Protein AF-A0A947FVU4-F1 (afdb_monomer_lite)

Structure (mmCIF, N/CA/C/O backbone):
data_AF-A0A947FVU4-F1
#
_entry.id   AF-A0A947FVU4-F1
#
loop_
_atom_site.group_PDB
_atom_site.id
_atom_site.type_symbol
_atom_site.label_atom_id
_atom_site.label_alt_id
_atom_site.label_comp_id
_atom_site.label_asym_id
_atom_site.label_entity_id
_atom_site.label_seq_id
_atom_site.pdbx_PDB_ins_code
_atom_site.Cartn_x
_atom_site.Cartn_y
_atom_site.Cartn_z
_atom_site.occupancy
_atom_site.B_iso_or_equiv
_atom_site.auth_seq_id
_atom_site.auth_comp_id
_atom_site.auth_asym_id
_atom_site.auth_atom_id
_atom_site.pdbx_PDB_model_num
ATOM 1 N N . MET A 1 1 ? -57.810 17.336 54.380 1.00 49.34 1 MET A N 1
ATOM 2 C CA . MET A 1 1 ? -57.755 17.665 52.939 1.00 49.34 1 MET A CA 1
ATOM 3 C C . MET A 1 1 ? -58.054 19.149 52.761 1.00 49.34 1 MET A C 1
ATOM 5 O O . MET A 1 1 ? -59.215 19.490 52.619 1.00 49.34 1 MET A O 1
ATOM 9 N N . THR A 1 2 ? -57.031 20.015 52.794 1.00 36.44 2 THR A N 1
ATOM 10 C CA . THR A 1 2 ? -57.122 21.432 52.382 1.00 36.44 2 THR A CA 1
ATOM 11 C C . THR A 1 2 ? -55.732 21.910 51.943 1.00 36.44 2 THR A C 1
ATOM 13 O O . THR A 1 2 ? -54.722 21.400 52.415 1.00 36.44 2 THR A O 1
ATOM 16 N N . LYS A 1 3 ? -55.721 22.813 50.963 1.00 37.31 3 LYS A N 1
ATOM 17 C CA . LYS A 1 3 ? -54.690 23.086 49.954 1.00 37.31 3 LYS A CA 1
ATOM 18 C C . LYS A 1 3 ? -53.343 23.651 50.436 1.00 37.31 3 LYS A C 1
ATOM 20 O O . LYS A 1 3 ? -53.265 24.489 51.326 1.00 37.31 3 LYS A O 1
ATOM 25 N N . VAL A 1 4 ? -52.329 23.233 49.676 1.00 44.28 4 VAL A N 1
ATOM 26 C CA . VAL A 1 4 ? -51.002 23.819 49.422 1.00 44.28 4 VAL A CA 1
ATOM 27 C C . VAL A 1 4 ? -51.120 25.242 48.848 1.00 44.28 4 VAL A C 1
ATOM 29 O O . VAL A 1 4 ? -52.074 25.514 48.124 1.00 44.28 4 VAL A O 1
ATOM 32 N N . ILE A 1 5 ? -50.141 26.113 49.136 1.00 41.25 5 ILE A N 1
ATOM 33 C CA . ILE A 1 5 ? -49.354 26.944 48.186 1.00 41.25 5 ILE A CA 1
ATOM 34 C C . ILE A 1 5 ? -48.524 27.945 49.013 1.00 41.25 5 ILE A C 1
ATOM 36 O O . ILE A 1 5 ? -48.979 29.022 49.393 1.00 41.25 5 ILE A O 1
ATOM 40 N N . ALA A 1 6 ? -47.282 27.555 49.311 1.00 44.41 6 ALA A N 1
ATOM 41 C CA . ALA A 1 6 ? -46.248 28.452 49.811 1.00 44.41 6 ALA A CA 1
ATOM 42 C C . ALA A 1 6 ? -45.583 29.151 48.616 1.00 44.41 6 ALA A C 1
ATOM 44 O O . ALA A 1 6 ? -45.206 28.516 47.632 1.00 44.41 6 ALA A O 1
ATOM 45 N N . ARG A 1 7 ? -45.478 30.478 48.697 1.00 47.94 7 ARG A N 1
ATOM 46 C CA . ARG A 1 7 ? -44.747 31.323 47.747 1.00 47.94 7 ARG A CA 1
ATOM 47 C C . ARG A 1 7 ? -43.232 31.191 47.969 1.00 47.94 7 ARG A C 1
ATOM 49 O O . ARG A 1 7 ? -42.816 30.952 49.098 1.00 47.94 7 ARG A O 1
ATOM 56 N N . ARG A 1 8 ? -42.474 31.590 46.931 1.00 40.28 8 ARG A N 1
ATOM 57 C CA . ARG A 1 8 ? -41.198 32.343 47.005 1.00 40.28 8 ARG A CA 1
ATOM 58 C C . ARG A 1 8 ? -39.892 31.522 46.891 1.00 40.28 8 ARG A C 1
ATOM 60 O O . ARG A 1 8 ? -39.375 31.065 47.898 1.00 40.28 8 ARG A O 1
ATOM 67 N N . ASN A 1 9 ? -39.305 31.440 45.686 1.00 39.28 9 ASN A N 1
ATOM 68 C CA . ASN A 1 9 ? -38.057 32.149 45.318 1.00 39.28 9 ASN A CA 1
ATOM 69 C C . ASN A 1 9 ? -37.392 31.630 44.028 1.00 39.28 9 ASN A C 1
ATOM 71 O O . ASN A 1 9 ? -36.903 30.510 43.952 1.00 39.28 9 ASN A O 1
ATOM 75 N N . LEU A 1 10 ? -37.349 32.538 43.053 1.00 45.81 10 LEU A N 1
ATOM 76 C CA . LEU A 1 10 ? -36.257 32.844 42.129 1.00 45.81 10 LEU A CA 1
ATOM 77 C C . LEU A 1 10 ? -34.902 32.177 42.469 1.00 45.81 10 LEU A C 1
ATOM 79 O O . LEU A 1 10 ? -34.267 32.551 43.453 1.00 45.81 10 LEU A O 1
ATOM 83 N N . MET A 1 11 ? -34.410 31.277 41.615 1.00 34.88 11 MET A N 1
ATOM 84 C CA . MET A 1 11 ? -32.966 31.071 41.480 1.00 34.88 11 MET A CA 1
ATOM 85 C C . MET A 1 11 ? -32.593 30.648 40.057 1.00 34.88 11 MET A C 1
ATOM 87 O O . MET A 1 11 ? -32.795 29.523 39.611 1.00 34.88 11 MET A O 1
ATOM 91 N N . THR A 1 12 ? -32.077 31.644 39.355 1.00 42.53 12 THR A N 1
ATOM 92 C CA . THR A 1 12 ? -31.381 31.650 38.077 1.00 42.53 12 THR A CA 1
ATOM 93 C C . THR A 1 12 ? -30.250 30.615 38.080 1.00 42.53 12 THR A C 1
ATOM 95 O O . THR A 1 12 ? -29.273 30.782 38.805 1.00 42.53 12 THR A O 1
ATOM 98 N N . SER A 1 13 ? -30.355 29.554 37.275 1.00 36.06 13 SER A N 1
ATOM 99 C CA . SER A 1 13 ? -29.237 28.638 37.014 1.00 36.06 13 SER A CA 1
ATOM 100 C C . SER A 1 13 ? -28.760 28.845 35.581 1.00 36.06 13 SER A C 1
ATOM 102 O O . SER A 1 13 ? -29.398 28.430 34.615 1.00 36.06 13 SER A O 1
ATOM 104 N N . ILE A 1 14 ? -27.661 29.588 35.468 1.00 41.31 14 ILE A N 1
ATOM 105 C CA . ILE A 1 14 ? -26.881 29.786 34.251 1.00 41.31 14 ILE A CA 1
ATOM 106 C C . ILE A 1 14 ? -26.150 28.467 33.991 1.00 41.31 14 ILE A C 1
ATOM 108 O O . ILE A 1 14 ? -25.171 28.148 34.663 1.00 41.31 14 ILE A O 1
ATOM 112 N N . VAL A 1 15 ? -26.644 27.683 33.035 1.00 40.25 15 VAL A N 1
ATOM 113 C CA . VAL A 1 15 ? -25.915 26.533 32.497 1.00 40.25 15 VAL A CA 1
ATOM 114 C C . VAL A 1 15 ? -24.878 27.084 31.522 1.00 40.25 15 VAL A C 1
ATOM 116 O O . VAL A 1 15 ? -25.189 27.424 30.384 1.00 40.25 15 VAL A O 1
ATOM 119 N N . LEU A 1 16 ? -23.643 27.233 32.001 1.00 37.69 16 LEU A N 1
ATOM 120 C CA . LEU A 1 16 ? -22.480 27.566 31.186 1.00 37.69 16 LEU A CA 1
ATOM 121 C C . LEU A 1 16 ? -22.067 26.315 30.396 1.00 37.69 16 LEU A C 1
ATOM 123 O O . LEU A 1 16 ? -21.231 25.528 30.833 1.00 37.69 16 LEU A O 1
ATOM 127 N N . SER A 1 17 ? -22.690 26.105 29.240 1.00 38.91 17 SER A N 1
ATOM 128 C CA . SER A 1 17 ? -22.255 25.116 28.257 1.00 38.91 17 SER A CA 1
ATOM 129 C C . SER A 1 17 ? -20.987 25.621 27.565 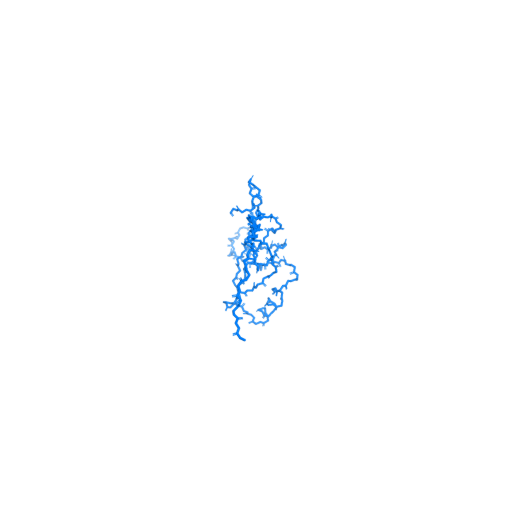1.00 38.91 17 SER A C 1
ATOM 131 O O . SER A 1 17 ? -21.053 26.407 26.620 1.00 38.91 17 SER A O 1
ATOM 133 N N . VAL A 1 18 ? -19.823 25.187 28.055 1.00 40.50 18 VAL A N 1
ATOM 134 C CA . VAL A 1 18 ? -18.544 25.324 27.348 1.00 40.50 18 VAL A CA 1
ATOM 135 C C . VAL A 1 18 ? -18.597 24.402 26.133 1.00 40.50 18 VAL A C 1
ATOM 137 O O . VAL A 1 18 ? -18.394 23.195 26.235 1.00 40.50 18 VAL A O 1
ATOM 140 N N . ALA A 1 19 ? -18.917 24.974 24.975 1.00 40.22 19 ALA A N 1
ATOM 141 C CA . ALA A 1 19 ? -18.686 24.328 23.696 1.00 40.22 19 ALA A CA 1
ATOM 142 C C . ALA A 1 19 ? -17.169 24.282 23.470 1.00 40.22 19 ALA A C 1
ATOM 144 O O . ALA A 1 19 ? -16.550 25.283 23.110 1.00 40.22 19 ALA A O 1
ATOM 145 N N . PHE A 1 20 ? -16.563 23.123 23.723 1.00 36.91 20 PHE A N 1
ATOM 146 C CA . PHE A 1 20 ? -15.213 22.831 23.259 1.00 36.91 20 PHE A CA 1
ATOM 147 C C . PHE A 1 20 ? -15.293 22.646 21.741 1.00 36.91 20 PHE A C 1
ATOM 149 O O . PHE A 1 20 ? -15.559 21.557 21.239 1.00 36.91 20 PHE A O 1
ATOM 156 N N . VAL A 1 21 ? -15.159 23.752 21.006 1.00 42.38 21 VAL A N 1
ATOM 157 C CA . VAL A 1 21 ? -14.951 23.723 19.560 1.00 42.38 21 VAL A CA 1
ATOM 158 C C . VAL A 1 21 ? -13.552 23.160 19.343 1.00 42.38 21 VAL A C 1
ATOM 160 O O . VAL A 1 21 ? -12.559 23.883 19.406 1.00 42.38 21 VAL A O 1
ATOM 163 N N . VAL A 1 22 ? -13.477 21.846 19.131 1.00 51.22 22 VAL A N 1
ATOM 164 C CA . VAL A 1 22 ? -12.307 21.204 18.532 1.00 51.22 22 VAL A CA 1
ATOM 165 C C . VAL A 1 22 ? -12.257 21.703 17.094 1.00 51.22 22 VAL A C 1
ATOM 167 O O . VAL A 1 22 ? -12.951 21.189 16.221 1.00 51.22 22 VAL A O 1
ATOM 170 N N . GLY A 1 23 ? -11.500 22.774 16.858 1.00 48.75 23 GLY A N 1
ATOM 171 C CA . GLY A 1 23 ? -11.065 23.101 15.505 1.00 48.75 23 GLY A CA 1
ATOM 172 C C . GLY A 1 23 ? -10.273 21.914 14.945 1.00 48.75 23 GLY A C 1
ATOM 173 O O . GLY A 1 23 ? -9.653 21.196 15.735 1.00 48.75 23 GLY A O 1
ATOM 174 N N . PRO A 1 24 ? -10.294 21.669 13.624 1.00 48.53 24 PRO A N 1
ATOM 175 C CA . PRO A 1 24 ? -9.515 20.587 13.044 1.00 48.53 24 PRO A CA 1
ATOM 176 C C . PRO A 1 24 ? -8.050 20.833 13.398 1.00 48.53 24 PRO A C 1
ATOM 178 O O . PRO A 1 24 ? -7.453 21.828 12.981 1.00 48.53 24 PRO A O 1
ATOM 181 N N . ALA A 1 25 ? -7.498 19.962 14.242 1.00 43.62 25 ALA A N 1
ATOM 182 C CA . ALA A 1 25 ? -6.071 19.925 14.476 1.00 43.62 25 ALA A CA 1
ATOM 183 C C . ALA A 1 25 ? -5.434 19.675 13.112 1.00 43.62 25 ALA A C 1
ATOM 185 O O . ALA A 1 25 ? -5.802 18.717 12.429 1.00 43.62 25 ALA A O 1
ATOM 186 N N . ALA A 1 26 ? -4.549 20.584 12.700 1.00 48.22 26 ALA A N 1
ATOM 187 C CA . ALA A 1 26 ? -3.742 20.412 11.508 1.00 48.22 26 ALA A CA 1
ATOM 188 C C . ALA A 1 26 ? -3.194 18.982 11.515 1.00 48.22 26 ALA A C 1
ATOM 190 O O . ALA A 1 26 ? -2.579 18.569 12.502 1.00 48.22 26 ALA A O 1
ATOM 191 N N . ALA A 1 27 ? -3.502 18.232 10.456 1.00 45.66 27 ALA A N 1
ATOM 192 C CA . ALA A 1 27 ? -2.989 16.895 10.243 1.00 45.66 27 ALA A CA 1
ATOM 193 C C . ALA A 1 27 ? -1.464 16.991 10.292 1.00 45.66 27 ALA A C 1
ATOM 195 O O . ALA A 1 27 ? -0.813 17.497 9.380 1.00 45.66 27 ALA A O 1
ATOM 196 N N . SER A 1 28 ? -0.902 16.595 11.430 1.00 47.34 28 SER A N 1
ATOM 197 C CA . SER A 1 28 ? 0.534 16.476 11.582 1.00 47.34 28 SER A CA 1
ATOM 198 C C . SER A 1 28 ? 0.995 15.449 10.556 1.00 47.34 28 SER A C 1
ATOM 200 O O . SER A 1 28 ? 0.372 14.395 10.414 1.00 47.34 28 SER A O 1
ATOM 202 N N . ALA A 1 29 ? 2.071 15.754 9.833 1.00 54.66 29 ALA A N 1
ATOM 203 C CA . ALA A 1 29 ? 2.709 14.868 8.862 1.00 54.66 29 ALA A CA 1
ATOM 204 C C . ALA A 1 29 ? 3.415 13.682 9.557 1.00 54.66 29 ALA A C 1
ATOM 206 O O . ALA A 1 29 ? 4.601 13.440 9.353 1.00 54.66 29 ALA A O 1
ATOM 207 N N . GLU A 1 30 ? 2.701 12.984 10.438 1.00 58.12 30 GL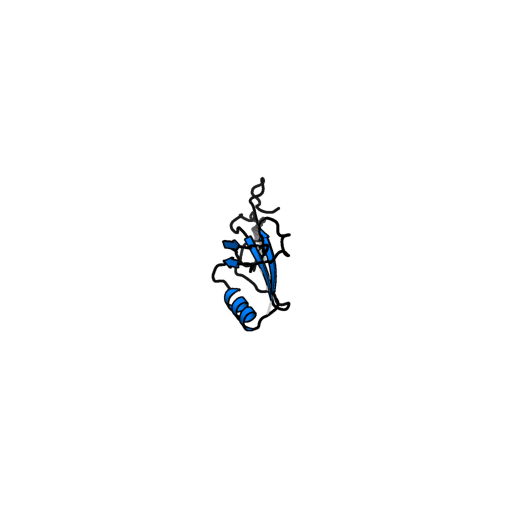U A N 1
ATOM 208 C CA . GLU A 1 30 ? 3.200 11.863 11.230 1.00 58.12 30 GLU A CA 1
ATOM 209 C C . GLU A 1 30 ? 3.343 10.608 10.354 1.00 58.12 30 GLU A C 1
ATOM 211 O O . GLU A 1 30 ? 4.278 9.832 10.525 1.00 58.12 30 GLU A O 1
ATOM 216 N N . GLN A 1 31 ? 2.492 10.476 9.329 1.00 67.19 31 GLN A N 1
ATOM 217 C CA . GLN A 1 31 ? 2.458 9.336 8.418 1.00 67.19 31 GLN A CA 1
ATOM 218 C C . GLN A 1 31 ? 3.029 9.690 7.033 1.00 67.19 31 GLN A C 1
ATOM 220 O O . GLN A 1 31 ? 2.516 10.550 6.321 1.00 67.19 31 GLN A O 1
ATOM 225 N N . THR A 1 32 ? 4.097 8.992 6.625 1.00 76.81 32 THR A N 1
ATOM 226 C CA . THR A 1 32 ? 4.792 9.231 5.338 1.00 76.81 32 THR A CA 1
ATOM 227 C C . THR A 1 32 ? 3.975 8.747 4.135 1.00 76.81 32 THR A C 1
ATOM 229 O O . THR A 1 32 ? 3.953 9.386 3.080 1.00 76.81 32 THR A O 1
ATOM 232 N N . ALA A 1 33 ? 3.299 7.607 4.282 1.00 88.94 33 ALA A N 1
ATOM 233 C CA . ALA A 1 33 ? 2.411 7.068 3.265 1.00 88.94 33 ALA A CA 1
ATOM 234 C C . ALA A 1 33 ? 1.259 6.278 3.898 1.00 88.94 33 ALA A C 1
ATOM 236 O O . ALA A 1 33 ? 1.437 5.564 4.891 1.00 88.94 33 ALA A O 1
ATOM 237 N N . ALA A 1 34 ? 0.077 6.406 3.300 1.00 91.88 34 ALA A N 1
ATOM 238 C CA . ALA A 1 34 ? -1.114 5.654 3.672 1.00 91.88 34 ALA A CA 1
ATOM 239 C C . ALA A 1 34 ? -1.515 4.708 2.547 1.00 91.88 34 ALA A C 1
ATOM 241 O O . ALA A 1 34 ? -1.439 5.060 1.366 1.00 91.88 34 ALA A O 1
ATOM 242 N N . LEU A 1 35 ? -1.951 3.516 2.931 1.00 93.38 35 LEU A N 1
ATOM 243 C CA . LEU A 1 35 ? -2.484 2.504 2.038 1.00 93.38 35 LEU A CA 1
ATOM 244 C C . LEU A 1 35 ? -3.967 2.292 2.338 1.00 93.38 35 LEU A C 1
ATOM 246 O O . LEU A 1 35 ? -4.346 1.985 3.466 1.00 93.38 35 LEU A O 1
ATOM 250 N N . GLU A 1 36 ? -4.775 2.431 1.295 1.00 94.19 36 GLU A N 1
ATOM 251 C CA . GLU A 1 36 ? -6.144 1.926 1.240 1.00 94.19 36 GLU A CA 1
ATOM 252 C C . GLU A 1 36 ? -6.131 0.651 0.408 1.00 94.19 36 GLU A C 1
ATOM 254 O O . GLU A 1 36 ? -5.516 0.619 -0.665 1.00 94.19 36 GLU A O 1
ATOM 259 N N . LEU A 1 37 ? -6.763 -0.402 0.913 1.00 94.25 37 LEU A N 1
ATOM 260 C CA . LEU A 1 37 ? -6.707 -1.713 0.293 1.00 94.25 37 LEU A CA 1
ATOM 261 C C . LEU A 1 37 ? -8.076 -2.381 0.350 1.00 94.25 37 LEU A C 1
ATOM 263 O O . LEU A 1 37 ? -8.704 -2.419 1.402 1.00 94.25 37 LEU A O 1
ATOM 267 N N . THR A 1 38 ? -8.498 -2.939 -0.777 1.00 95.25 38 THR A N 1
ATOM 268 C CA . THR A 1 38 ? -9.752 -3.676 -0.921 1.00 95.25 38 THR A CA 1
ATOM 269 C C . THR A 1 38 ? -9.421 -5.071 -1.446 1.00 95.25 38 THR A C 1
ATOM 271 O O . THR A 1 38 ? -8.684 -5.217 -2.424 1.00 95.25 38 THR A O 1
ATOM 274 N N . ALA A 1 39 ? -9.941 -6.106 -0.793 1.00 95.00 39 ALA A N 1
ATOM 275 C CA . ALA A 1 39 ? -9.798 -7.499 -1.193 1.00 95.00 39 ALA A CA 1
ATOM 276 C C . ALA A 1 39 ? -11.159 -8.042 -1.636 1.00 95.00 39 ALA A C 1
ATOM 278 O O . ALA A 1 39 ? -12.104 -8.077 -0.855 1.00 95.00 39 ALA A O 1
A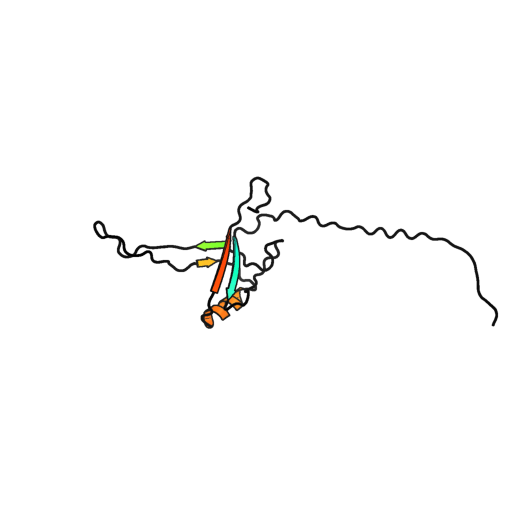TOM 279 N N . ASN A 1 40 ? -11.281 -8.437 -2.906 1.00 93.19 40 ASN A N 1
ATOM 280 C CA . ASN A 1 40 ? -12.520 -8.978 -3.482 1.00 93.19 40 ASN A CA 1
ATOM 281 C C . ASN A 1 40 ? -13.775 -8.099 -3.236 1.00 93.19 40 ASN A C 1
ATOM 283 O O . ASN A 1 40 ? -14.884 -8.606 -3.067 1.00 93.19 40 ASN A O 1
ATOM 287 N N . GLY A 1 41 ? -13.592 -6.774 -3.196 1.00 91.12 41 GLY A N 1
ATOM 288 C CA . GLY A 1 41 ? -14.654 -5.799 -2.922 1.00 91.12 41 GLY A CA 1
ATOM 289 C C . GLY A 1 41 ? -14.927 -5.513 -1.439 1.00 91.12 41 GLY A C 1
ATOM 290 O O . GLY A 1 41 ? -15.805 -4.705 -1.151 1.00 91.12 41 GLY A O 1
ATOM 291 N N . GLU A 1 42 ? -14.199 -6.139 -0.511 1.00 93.62 42 GLU A N 1
ATOM 292 C CA . GLU A 1 42 ? -14.257 -5.856 0.928 1.00 93.62 42 GLU A CA 1
ATOM 293 C C . GLU A 1 42 ? -13.051 -5.012 1.360 1.00 93.62 42 GLU A C 1
ATOM 295 O O . GLU A 1 42 ? -11.906 -5.319 1.019 1.00 93.62 42 GLU A O 1
ATOM 300 N N . ASP A 1 43 ? -13.296 -3.938 2.107 1.00 94.19 43 ASP A N 1
ATOM 301 C CA . ASP A 1 43 ? -12.235 -3.040 2.557 1.00 94.19 43 ASP A CA 1
ATOM 302 C C . ASP A 1 43 ? -11.416 -3.666 3.692 1.00 94.19 43 ASP A C 1
ATOM 304 O O . ASP A 1 43 ? -11.945 -4.202 4.668 1.00 94.19 43 ASP A O 1
ATOM 308 N N . ILE A 1 44 ? -10.094 -3.572 3.570 1.00 94.75 44 ILE A N 1
ATOM 309 C CA . ILE A 1 44 ? -9.146 -4.011 4.587 1.00 94.75 44 ILE A CA 1
ATOM 310 C C . ILE A 1 44 ? -8.722 -2.796 5.408 1.00 94.75 44 ILE A C 1
ATOM 312 O O . ILE A 1 44 ? -7.907 -1.975 4.986 1.00 94.75 44 ILE A O 1
ATOM 316 N N . GLU A 1 45 ? -9.278 -2.712 6.613 1.00 94.62 45 GLU A N 1
ATOM 317 C CA . GLU A 1 45 ? -9.007 -1.627 7.552 1.00 94.62 45 GLU A CA 1
ATOM 318 C C . GLU A 1 45 ? -7.682 -1.817 8.303 1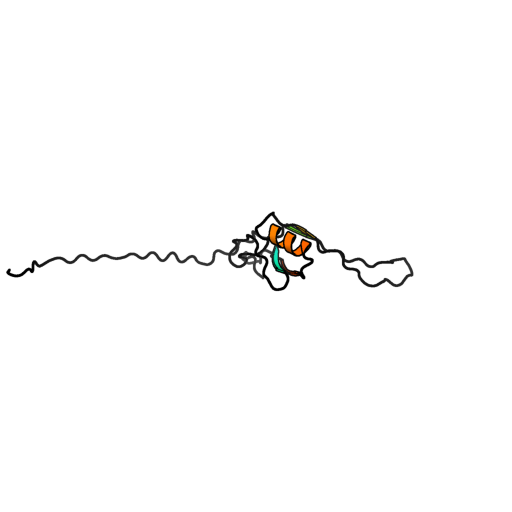.00 94.62 45 GLU A C 1
ATOM 320 O O . GLU A 1 45 ? -7.416 -2.867 8.899 1.00 94.62 45 GLU A O 1
ATOM 325 N N . GLY A 1 46 ? -6.883 -0.751 8.325 1.00 92.56 46 GLY A N 1
ATOM 326 C CA . GLY A 1 46 ? -5.709 -0.592 9.175 1.00 92.56 46 GLY A CA 1
ATOM 327 C C . GLY A 1 46 ? -6.034 -0.013 10.557 1.00 92.56 46 GLY A C 1
ATOM 328 O O . GLY A 1 46 ? -7.171 -0.039 11.025 1.00 92.56 46 GLY A O 1
ATOM 329 N N . GLU A 1 47 ? -5.004 0.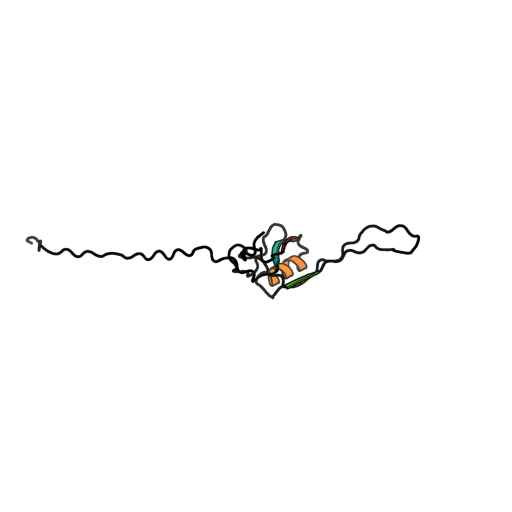503 11.230 1.00 92.56 47 GLU A N 1
ATOM 330 C CA . GLU A 1 47 ? -5.070 1.010 12.615 1.00 92.56 47 GLU A CA 1
ATOM 331 C C . GLU A 1 47 ? -4.874 2.536 12.712 1.00 92.56 47 GLU A C 1
ATOM 333 O O . GLU A 1 47 ? -4.813 3.077 13.812 1.00 92.56 47 GLU A O 1
ATOM 338 N N . SER A 1 48 ? -4.747 3.256 11.589 1.00 89.62 48 SER A N 1
ATOM 339 C CA . SER A 1 48 ? -4.474 4.698 11.642 1.00 89.62 48 SER A CA 1
ATOM 340 C C . SER A 1 48 ? -5.625 5.467 12.301 1.00 89.62 48 SER A C 1
ATOM 342 O O . SER A 1 48 ? -6.795 5.296 11.950 1.00 89.62 48 SER A O 1
ATOM 344 N N . THR A 1 49 ? -5.277 6.331 13.257 1.00 89.19 49 THR A N 1
ATOM 345 C CA . THR A 1 49 ? -6.201 7.226 13.976 1.00 89.19 49 THR A CA 1
ATOM 346 C C . THR A 1 49 ? -6.013 8.690 13.581 1.00 89.19 49 THR A C 1
ATOM 348 O O . THR A 1 49 ? -6.504 9.587 14.268 1.00 89.19 49 THR A O 1
ATOM 351 N N . ILE A 1 50 ? -5.236 8.949 12.529 1.00 85.50 50 ILE A N 1
ATOM 352 C CA . ILE A 1 50 ? -4.939 10.304 12.074 1.00 85.50 50 ILE A CA 1
ATOM 353 C C . ILE A 1 50 ? -6.201 10.887 11.428 1.00 85.50 50 ILE A C 1
ATOM 355 O O . ILE A 1 50 ? -6.792 10.226 10.570 1.00 85.50 50 ILE A O 1
ATOM 359 N N . PRO A 1 51 ? -6.612 12.114 11.798 1.00 82.69 51 PRO A N 1
ATOM 360 C CA . PRO A 1 51 ? -7.797 12.735 11.226 1.00 82.69 51 PRO A CA 1
ATOM 361 C C . PRO A 1 51 ? -7.671 12.878 9.703 1.00 82.69 51 PRO A C 1
ATOM 363 O O . PRO A 1 51 ? -6.707 13.466 9.211 1.00 82.69 51 PRO A O 1
ATOM 366 N N . GLY A 1 52 ? -8.642 12.350 8.957 1.00 82.62 52 GLY A N 1
ATOM 367 C CA . GLY A 1 52 ? -8.650 12.309 7.489 1.00 82.62 52 GLY A CA 1
ATOM 368 C C . GLY A 1 52 ? -7.907 11.123 6.858 1.00 82.62 52 GLY A C 1
ATOM 369 O O . GLY A 1 52 ? -7.901 10.996 5.632 1.00 82.62 52 GLY A O 1
ATOM 370 N N . LEU A 1 53 ? -7.281 10.260 7.662 1.00 86.75 53 LEU A N 1
ATOM 371 C CA . LEU A 1 53 ? -6.632 9.011 7.244 1.00 86.75 53 LEU A CA 1
ATOM 372 C C . LEU A 1 53 ? -7.050 7.837 8.137 1.00 86.75 53 LEU A C 1
ATOM 374 O O . LEU A 1 53 ? -6.325 6.844 8.248 1.00 86.75 53 LEU A O 1
ATOM 378 N N . GLU A 1 54 ? -8.214 7.935 8.770 1.00 90.19 54 GLU A N 1
ATOM 379 C CA . GLU A 1 54 ? -8.714 6.920 9.682 1.00 90.19 54 GLU A CA 1
ATOM 380 C C . GLU A 1 54 ? -8.867 5.570 8.974 1.00 90.19 54 GLU A C 1
ATOM 382 O O . GLU A 1 54 ? -9.251 5.495 7.806 1.00 90.19 54 GLU A O 1
ATOM 387 N N . ASN A 1 55 ? -8.561 4.489 9.693 1.00 91.25 55 ASN A N 1
ATOM 388 C CA . ASN A 1 55 ? -8.645 3.106 9.207 1.00 91.25 55 ASN A CA 1
ATOM 389 C C . ASN A 1 55 ? -7.730 2.786 8.013 1.00 91.25 55 ASN A C 1
ATOM 391 O O . ASN A 1 55 ? -7.843 1.713 7.423 1.00 91.25 55 ASN A O 1
ATOM 395 N N . THR A 1 56 ? -6.794 3.669 7.660 1.00 92.38 56 THR A N 1
ATOM 396 C CA . THR A 1 56 ? -5.778 3.358 6.650 1.00 92.38 56 THR A CA 1
ATOM 397 C C . THR A 1 56 ? -4.604 2.590 7.245 1.00 92.38 56 THR A C 1
ATOM 399 O O . THR A 1 56 ? -4.348 2.618 8.454 1.00 92.38 56 THR A O 1
ATOM 402 N N . ILE A 1 57 ? -3.878 1.886 6.378 1.00 94.06 57 ILE A N 1
ATOM 403 C CA . ILE A 1 57 ? -2.674 1.143 6.746 1.00 94.06 57 ILE A CA 1
ATOM 404 C C . ILE A 1 57 ? -1.460 2.069 6.628 1.00 94.06 57 ILE A C 1
ATOM 406 O O . ILE A 1 57 ? -1.230 2.700 5.591 1.00 94.06 57 ILE A O 1
ATOM 410 N N . GLU A 1 58 ? -0.654 2.129 7.687 1.00 92.00 58 GLU A N 1
ATOM 411 C CA . GLU A 1 58 ? 0.596 2.887 7.699 1.00 92.00 58 GLU A CA 1
ATOM 412 C C . GLU A 1 58 ? 1.731 2.142 6.989 1.00 92.00 58 GLU A C 1
ATOM 414 O O . GLU A 1 58 ? 2.058 0.994 7.306 1.00 92.00 58 GLU A O 1
ATOM 419 N N . LEU A 1 59 ? 2.362 2.825 6.027 1.00 91.75 59 LEU A N 1
ATOM 420 C CA . LEU A 1 59 ? 3.492 2.301 5.270 1.00 91.75 59 LEU A CA 1
ATOM 421 C C . LEU A 1 59 ? 4.809 2.951 5.705 1.00 91.75 59 LEU A C 1
ATOM 423 O O . LEU A 1 59 ? 4.988 4.163 5.597 1.00 91.75 59 LEU A O 1
ATOM 427 N N . TYR A 1 60 ? 5.786 2.116 6.064 1.00 90.06 60 TYR A N 1
ATOM 428 C CA . TYR A 1 60 ? 7.163 2.543 6.344 1.00 90.06 60 TYR A CA 1
ATOM 429 C C . TYR A 1 60 ? 8.065 2.486 5.118 1.00 90.06 60 TYR A C 1
ATOM 431 O O . TYR A 1 60 ? 9.036 3.232 5.002 1.00 90.06 60 TYR A O 1
ATOM 439 N N . LYS A 1 61 ? 7.797 1.544 4.210 1.00 91.19 61 LYS A N 1
ATOM 440 C CA . LYS A 1 61 ? 8.598 1.365 3.001 1.00 91.19 61 LYS A CA 1
ATOM 441 C C . LYS A 1 61 ? 7.724 0.922 1.848 1.00 91.19 61 LYS A C 1
ATOM 443 O O . LYS A 1 61 ? 6.958 -0.029 1.978 1.00 91.19 61 LYS A O 1
ATOM 448 N N . VAL A 1 62 ? 7.946 1.559 0.706 1.00 93.44 62 VAL A N 1
ATOM 449 C CA . VAL A 1 62 ? 7.423 1.150 -0.594 1.00 93.44 62 VAL A CA 1
ATOM 450 C C . VAL A 1 62 ? 8.612 0.866 -1.501 1.00 93.44 62 VAL A C 1
ATOM 452 O O . VAL A 1 62 ? 9.519 1.689 -1.612 1.00 93.44 62 VAL A O 1
ATOM 455 N N . ALA A 1 63 ? 8.639 -0.310 -2.118 1.00 94.38 63 ALA A N 1
ATOM 456 C CA . ALA A 1 63 ? 9.639 -0.674 -3.109 1.00 94.38 63 ALA A CA 1
ATOM 457 C C . ALA A 1 63 ? 8.960 -1.326 -4.312 1.00 94.38 63 ALA A C 1
ATOM 459 O O . ALA A 1 63 ? 8.239 -2.312 -4.174 1.00 94.38 63 ALA A O 1
ATOM 460 N N . HIS A 1 64 ? 9.214 -0.776 -5.492 1.00 94.44 64 HIS A N 1
ATOM 461 C CA . HIS A 1 64 ? 8.771 -1.331 -6.759 1.00 94.44 64 HIS A CA 1
ATOM 462 C C . HIS A 1 64 ? 9.901 -1.190 -7.773 1.00 94.44 64 HIS A C 1
ATOM 464 O O . HIS A 1 64 ? 10.610 -0.184 -7.781 1.00 94.44 64 HIS A O 1
ATOM 470 N N . GLU A 1 65 ? 10.083 -2.208 -8.603 1.00 92.94 65 GLU A N 1
ATOM 471 C CA . GLU A 1 65 ? 11.123 -2.237 -9.621 1.00 92.94 65 GLU A CA 1
ATOM 472 C C . GLU A 1 65 ? 10.505 -2.694 -10.937 1.00 92.94 65 GLU A C 1
ATOM 474 O O . GLU A 1 65 ? 9.658 -3.589 -10.970 1.00 92.94 65 GLU A O 1
ATOM 479 N N . MET A 1 66 ? 10.962 -2.097 -12.030 1.00 91.50 66 MET A N 1
ATOM 480 C CA . MET A 1 66 ? 10.621 -2.532 -13.373 1.00 91.50 66 MET A CA 1
ATOM 481 C C . MET A 1 66 ? 11.913 -2.845 -14.115 1.00 91.50 66 MET A C 1
ATOM 483 O O . MET A 1 66 ? 12.888 -2.099 -14.028 1.00 91.50 66 MET A O 1
ATOM 487 N N . MET A 1 67 ? 11.924 -3.966 -14.824 1.00 87.06 67 MET A N 1
ATOM 488 C CA . MET A 1 67 ? 13.100 -4.485 -15.508 1.00 87.06 67 MET A CA 1
ATOM 489 C C . MET A 1 67 ? 12.775 -4.757 -16.969 1.00 87.06 67 MET A C 1
ATOM 491 O O . MET A 1 67 ? 11.718 -5.286 -17.297 1.00 87.06 67 MET A O 1
ATOM 495 N N . ILE A 1 68 ? 13.722 -4.448 -17.847 1.00 87.62 68 ILE A N 1
ATOM 496 C CA . ILE A 1 68 ? 13.692 -4.892 -19.237 1.00 87.62 68 ILE A CA 1
ATOM 497 C C . ILE A 1 68 ? 14.527 -6.167 -19.324 1.00 87.62 68 ILE A C 1
ATOM 499 O O . ILE A 1 68 ? 15.728 -6.153 -19.049 1.00 87.62 68 ILE A O 1
ATOM 503 N N . VAL A 1 69 ? 13.889 -7.277 -19.684 1.00 77.44 69 VAL A N 1
ATOM 504 C CA . VAL A 1 69 ? 14.579 -8.558 -19.869 1.00 77.44 69 VAL A CA 1
ATOM 505 C C . VAL A 1 69 ? 15.300 -8.584 -21.220 1.00 77.44 69 VAL A C 1
ATOM 507 O O . VAL A 1 69 ? 14.783 -8.089 -22.220 1.00 77.44 69 VAL A O 1
ATOM 510 N N . GLY A 1 70 ? 16.506 -9.159 -21.258 1.00 74.00 70 GLY A N 1
ATOM 511 C CA . GLY A 1 70 ? 17.248 -9.373 -22.508 1.00 74.00 70 GLY A CA 1
ATOM 512 C C . GLY A 1 70 ? 18.017 -8.164 -23.051 1.00 74.00 70 GLY A C 1
ATOM 513 O O . GLY A 1 70 ? 18.357 -8.154 -24.231 1.00 74.00 70 GLY A O 1
ATOM 514 N N . TYR A 1 71 ? 18.316 -7.154 -22.224 1.00 69.31 71 TYR A N 1
ATOM 515 C CA . TYR A 1 71 ? 19.179 -6.048 -22.645 1.00 69.31 71 TYR A CA 1
ATOM 516 C C . TYR A 1 71 ? 20.611 -6.541 -22.903 1.00 69.31 71 TYR A C 1
ATOM 518 O O . TYR A 1 71 ? 21.338 -6.906 -21.978 1.00 69.31 71 TYR A O 1
ATOM 526 N N . ALA A 1 72 ? 21.013 -6.527 -24.171 1.00 76.56 72 ALA A N 1
ATOM 527 C CA . ALA A 1 72 ? 22.380 -6.745 -24.621 1.00 76.56 72 ALA A CA 1
ATOM 528 C C . ALA A 1 72 ? 22.739 -5.662 -25.651 1.00 76.56 72 ALA A C 1
ATOM 530 O O . ALA A 1 72 ? 21.866 -5.226 -26.407 1.00 76.56 72 ALA A O 1
ATOM 531 N N . PRO A 1 73 ? 24.002 -5.204 -25.707 1.00 76.12 73 PRO A N 1
ATOM 532 C CA . PRO A 1 73 ? 24.413 -4.204 -26.684 1.00 76.12 73 PRO A CA 1
ATOM 533 C C . PRO A 1 73 ? 24.150 -4.717 -28.107 1.00 76.12 73 PRO A C 1
ATOM 535 O O . PRO A 1 73 ? 24.623 -5.785 -28.489 1.00 76.12 73 PRO A O 1
ATOM 538 N N . GLY A 1 74 ? 23.374 -3.955 -28.881 1.00 80.38 74 GLY A N 1
ATOM 539 C CA . GLY A 1 74 ? 22.984 -4.311 -30.250 1.00 80.38 74 GLY A CA 1
ATOM 540 C C . GLY A 1 74 ? 21.707 -5.151 -30.380 1.00 80.38 74 GLY A C 1
ATOM 541 O O . GLY A 1 74 ? 21.293 -5.416 -31.505 1.00 80.38 74 GLY A O 1
ATOM 542 N N . VAL A 1 75 ? 21.052 -5.532 -29.276 1.00 81.81 75 VAL A N 1
ATOM 543 C CA . VAL A 1 75 ? 19.751 -6.223 -29.291 1.00 81.81 75 VAL A CA 1
ATOM 544 C C . VAL A 1 75 ? 18.643 -5.237 -28.900 1.00 81.81 75 VAL A C 1
ATOM 546 O O . VAL A 1 75 ? 18.778 -4.560 -27.877 1.00 81.81 75 VAL A O 1
ATOM 549 N N . PRO A 1 76 ? 17.546 -5.128 -29.676 1.00 78.94 76 PRO A N 1
ATOM 550 C CA . PRO A 1 76 ? 16.400 -4.317 -29.285 1.00 78.94 76 PRO A CA 1
ATOM 551 C C . PRO A 1 76 ? 15.849 -4.777 -27.926 1.00 78.94 76 PRO A C 1
ATOM 553 O O . PRO A 1 76 ? 15.681 -5.981 -27.722 1.00 78.94 76 PRO A O 1
ATOM 556 N N . PRO A 1 77 ? 15.570 -3.853 -26.993 1.00 81.62 77 PRO A N 1
ATOM 557 C CA . PRO A 1 77 ? 15.070 -4.216 -25.674 1.00 81.62 77 PRO A CA 1
ATOM 558 C C . PRO A 1 77 ? 13.728 -4.955 -25.764 1.00 81.62 77 PRO A C 1
ATOM 560 O O . PRO A 1 77 ? 12.873 -4.621 -26.586 1.00 81.62 77 PRO A O 1
ATOM 563 N N . GLY A 1 78 ? 13.548 -5.950 -24.892 1.00 82.25 78 GLY A N 1
ATOM 564 C CA . GLY A 1 78 ? 12.277 -6.647 -24.718 1.00 82.25 78 GLY A CA 1
ATOM 565 C C . GLY A 1 78 ? 11.211 -5.794 -24.010 1.00 82.25 78 GLY A C 1
ATOM 566 O O . GLY A 1 78 ? 11.465 -4.647 -23.632 1.00 82.25 78 GLY A O 1
ATOM 567 N N . PRO A 1 79 ? 10.003 -6.343 -23.799 1.00 85.12 79 PRO A N 1
ATOM 568 C CA . PRO A 1 79 ? 8.947 -5.653 -23.068 1.00 85.12 79 PRO A CA 1
ATOM 569 C C . PRO A 1 79 ? 9.315 -5.435 -21.591 1.00 85.12 79 PRO A C 1
ATOM 571 O O . PRO A 1 79 ? 10.054 -6.214 -20.979 1.00 85.12 79 PRO A O 1
ATOM 574 N N . LEU A 1 80 ? 8.762 -4.371 -21.006 1.00 87.25 80 LEU A N 1
ATOM 575 C CA . LEU A 1 80 ? 8.945 -4.030 -19.598 1.00 87.25 80 LEU A CA 1
ATOM 576 C C . LEU A 1 80 ? 8.254 -5.068 -18.703 1.00 87.25 80 LEU A C 1
ATOM 578 O O . LEU A 1 80 ? 7.062 -5.328 -18.842 1.00 87.25 80 LEU A O 1
ATOM 582 N N . THR A 1 81 ? 9.002 -5.640 -17.766 1.00 90.50 81 THR A N 1
ATOM 583 C CA . THR A 1 81 ? 8.515 -6.604 -16.776 1.00 90.50 81 THR A CA 1
ATOM 584 C C . THR A 1 81 ? 8.460 -5.938 -15.403 1.00 90.50 81 THR A C 1
ATOM 586 O O . THR A 1 81 ? 9.479 -5.470 -14.892 1.00 90.50 81 THR A O 1
ATOM 589 N N . ALA A 1 82 ? 7.274 -5.889 -14.796 1.00 91.69 82 ALA A N 1
ATOM 590 C CA . ALA A 1 82 ? 7.087 -5.362 -13.447 1.00 91.69 82 ALA A CA 1
ATOM 591 C C . ALA A 1 82 ? 7.461 -6.424 -12.402 1.00 91.69 82 ALA A C 1
ATOM 593 O O . ALA A 1 82 ? 6.946 -7.542 -12.435 1.00 91.69 82 ALA A O 1
ATOM 594 N N . LYS A 1 83 ? 8.348 -6.082 -11.464 1.00 93.50 83 LYS A N 1
ATOM 595 C CA . LYS A 1 83 ? 8.604 -6.918 -10.286 1.00 93.50 83 LYS A CA 1
ATOM 596 C C . LYS A 1 83 ? 7.515 -6.698 -9.228 1.00 93.50 83 LYS A C 1
ATOM 598 O O . LYS A 1 83 ? 6.816 -5.682 -9.275 1.00 93.50 83 LYS A O 1
ATOM 603 N N . PRO A 1 84 ? 7.370 -7.612 -8.251 1.00 93.75 84 PRO A N 1
ATOM 604 C CA . PRO A 1 84 ? 6.394 -7.450 -7.181 1.00 93.75 84 PRO A CA 1
ATOM 605 C C . PRO A 1 84 ? 6.544 -6.113 -6.447 1.00 93.75 84 PRO A C 1
ATOM 607 O O . PRO A 1 84 ? 7.655 -5.657 -6.169 1.00 93.75 84 PRO A O 1
ATOM 610 N N . LEU A 1 85 ? 5.412 -5.496 -6.119 1.00 93.88 85 LEU A N 1
ATOM 611 C CA . LEU A 1 85 ? 5.353 -4.374 -5.193 1.00 93.88 85 LEU A CA 1
ATOM 612 C C . LEU A 1 85 ? 5.597 -4.899 -3.774 1.00 93.88 85 LEU A C 1
ATOM 614 O O . LEU A 1 85 ? 4.863 -5.758 -3.290 1.00 93.88 85 LEU A O 1
ATOM 618 N N . VAL A 1 86 ? 6.625 -4.384 -3.105 1.00 94.69 86 VAL A N 1
ATOM 619 C CA . VAL A 1 86 ? 6.975 -4.764 -1.735 1.00 94.69 86 VAL A CA 1
ATOM 620 C C . VAL A 1 86 ? 6.669 -3.600 -0.806 1.00 94.69 86 VAL A C 1
ATOM 622 O O . VAL A 1 86 ? 7.327 -2.557 -0.854 1.00 94.69 86 VAL A O 1
ATOM 625 N N . LEU A 1 87 ? 5.684 -3.803 0.063 1.00 93.81 87 LEU A N 1
ATOM 626 C CA . LEU A 1 87 ? 5.273 -2.854 1.092 1.00 93.81 87 LEU A CA 1
ATOM 627 C C . LEU A 1 87 ? 5.731 -3.360 2.461 1.00 93.81 87 LEU A C 1
ATOM 629 O O . LEU A 1 87 ? 5.701 -4.561 2.726 1.00 93.81 87 LEU A O 1
ATOM 633 N N . ARG A 1 88 ? 6.179 -2.454 3.333 1.00 93.31 88 ARG A N 1
ATOM 634 C CA . ARG A 1 88 ? 6.426 -2.767 4.747 1.00 93.31 88 ARG A CA 1
ATOM 635 C C . ARG A 1 88 ? 5.543 -1.910 5.627 1.00 93.31 88 ARG A C 1
ATOM 637 O O . ARG A 1 88 ? 5.605 -0.684 5.545 1.00 93.31 88 ARG A O 1
ATOM 644 N N . THR A 1 89 ? 4.803 -2.586 6.487 1.00 90.81 89 THR A N 1
ATOM 645 C CA . THR A 1 89 ? 3.853 -2.017 7.440 1.00 90.81 89 THR A CA 1
ATOM 646 C C . THR A 1 89 ? 4.219 -2.487 8.843 1.00 90.81 89 THR A C 1
ATOM 648 O O . THR A 1 89 ? 5.048 -3.390 9.017 1.00 90.81 89 THR A O 1
ATOM 651 N N . LYS A 1 90 ? 3.610 -1.877 9.859 1.00 90.94 90 LYS A N 1
ATOM 652 C CA . LYS A 1 90 ? 3.570 -2.459 11.204 1.00 90.94 90 LYS A CA 1
ATOM 653 C C . LYS A 1 90 ? 2.657 -3.690 11.191 1.00 90.94 90 LYS A C 1
ATOM 655 O O . LYS A 1 90 ? 1.815 -3.826 10.307 1.00 90.94 90 LYS A O 1
ATOM 660 N N . VAL A 1 91 ? 2.803 -4.557 12.192 1.00 93.19 91 VAL A N 1
ATOM 661 C CA . VAL A 1 91 ? 1.748 -5.521 12.527 1.00 93.19 91 VAL A CA 1
ATOM 662 C C . VAL A 1 91 ? 0.561 -4.734 13.078 1.00 93.19 91 VAL A C 1
ATOM 664 O O . VAL A 1 91 ? 0.670 -4.115 14.137 1.00 93.19 91 VAL A O 1
ATOM 667 N N . ASP A 1 92 ? -0.526 -4.739 12.324 1.00 92.00 92 ASP A N 1
ATOM 668 C CA . ASP A 1 92 ? -1.742 -3.953 12.522 1.00 92.00 92 ASP A CA 1
ATOM 669 C C . ASP A 1 92 ? -2.999 -4.835 12.392 1.00 92.00 92 ASP A C 1
ATOM 671 O O . ASP A 1 92 ? -2.919 -6.050 12.170 1.00 92.00 92 ASP A O 1
ATOM 675 N N . LYS A 1 93 ? -4.183 -4.219 12.499 1.00 92.81 93 LYS A N 1
ATOM 676 C CA . LYS A 1 93 ? -5.479 -4.891 12.292 1.00 92.81 93 LYS A CA 1
ATOM 677 C C . LYS A 1 93 ? -5.609 -5.532 10.899 1.00 92.81 93 LYS A C 1
ATOM 679 O O . LYS A 1 93 ? -6.255 -6.574 10.776 1.00 92.81 93 LYS A O 1
ATOM 684 N N . ALA A 1 94 ? -4.967 -4.965 9.875 1.00 94.19 94 ALA A N 1
ATOM 685 C CA . ALA A 1 94 ? -5.000 -5.476 8.507 1.00 94.19 94 ALA A CA 1
ATOM 686 C C . ALA A 1 94 ? -4.165 -6.752 8.319 1.00 94.19 94 ALA A C 1
ATOM 688 O O . ALA A 1 94 ? -4.473 -7.567 7.454 1.00 94.19 94 ALA A O 1
ATOM 689 N N . THR A 1 95 ? -3.137 -6.979 9.138 1.00 95.06 95 THR A N 1
ATOM 690 C CA . THR A 1 95 ? -2.211 -8.117 9.012 1.00 95.06 95 THR A CA 1
ATOM 691 C C . THR A 1 95 ? -2.905 -9.491 8.904 1.00 95.06 95 THR A C 1
ATOM 693 O O . THR A 1 95 ? -2.624 -10.216 7.946 1.00 95.06 95 THR A O 1
ATOM 696 N N . PRO A 1 96 ? -3.827 -9.893 9.804 1.00 95.38 96 PRO A N 1
ATOM 697 C CA . PRO A 1 96 ? -4.548 -11.162 9.654 1.00 95.38 96 PRO A CA 1
ATOM 698 C C . PRO A 1 96 ? -5.466 -11.199 8.420 1.00 95.38 96 PRO A C 1
ATOM 700 O O . PRO A 1 96 ? -5.628 -12.262 7.818 1.00 95.38 96 PRO A O 1
ATOM 703 N N . LEU A 1 97 ? -6.037 -10.059 8.016 1.00 94.31 97 LEU A N 1
ATOM 704 C CA . LEU A 1 97 ? -6.899 -9.956 6.832 1.00 94.31 97 LEU A CA 1
ATOM 705 C C . LEU A 1 97 ? -6.093 -10.136 5.541 1.00 94.31 97 LEU A C 1
ATOM 707 O O . LEU A 1 97 ? -6.508 -10.869 4.650 1.00 94.31 97 LEU A O 1
ATOM 711 N N . LEU A 1 98 ? -4.894 -9.557 5.480 1.00 93.44 98 LEU A N 1
ATOM 712 C CA . LEU A 1 98 ? -3.958 -9.727 4.370 1.00 93.44 98 LEU A CA 1
ATOM 713 C C . LEU A 1 98 ? -3.468 -11.172 4.249 1.00 93.44 98 LEU A C 1
ATOM 715 O O . LEU A 1 98 ? -3.339 -11.687 3.141 1.00 93.44 98 LEU A O 1
ATOM 719 N N . ILE A 1 99 ? -3.224 -11.851 5.375 1.00 95.38 99 ILE A N 1
ATOM 720 C CA . ILE A 1 99 ? -2.853 -13.273 5.364 1.00 95.38 99 ILE A CA 1
ATOM 721 C C . ILE A 1 99 ? -4.008 -14.120 4.820 1.00 95.38 99 ILE A C 1
ATOM 723 O O . ILE A 1 99 ? -3.773 -14.983 3.976 1.00 95.38 99 ILE A O 1
ATOM 727 N N . LYS A 1 100 ? -5.249 -13.853 5.247 1.00 94.94 100 LYS A N 1
ATOM 728 C CA . LYS A 1 100 ? -6.443 -14.521 4.708 1.00 94.94 100 LYS A CA 1
ATOM 729 C C . LYS A 1 100 ? -6.557 -14.300 3.195 1.00 94.94 100 LYS A C 1
ATOM 731 O O . LYS A 1 100 ? -6.659 -15.275 2.448 1.00 94.94 100 LYS A O 1
ATOM 736 N N . ALA A 1 101 ? -6.455 -13.050 2.750 1.00 94.62 101 ALA A N 1
ATOM 737 C CA . ALA A 1 101 ? -6.531 -12.695 1.338 1.00 94.62 101 ALA A CA 1
ATOM 738 C C . ALA A 1 101 ? -5.436 -13.391 0.509 1.00 94.62 101 ALA A C 1
ATOM 740 O O . ALA A 1 101 ? -5.710 -13.923 -0.566 1.00 94.62 101 ALA A O 1
ATOM 741 N N . LEU A 1 102 ? -4.216 -13.495 1.053 1.00 94.62 102 LEU A N 1
ATOM 742 C CA . LEU A 1 102 ? -3.117 -14.242 0.441 1.00 94.62 102 LEU A CA 1
ATOM 743 C C . LEU A 1 102 ? -3.423 -15.744 0.338 1.00 94.62 102 LEU A C 1
ATOM 745 O O . LEU A 1 102 ? -3.204 -16.336 -0.716 1.00 94.62 102 LEU A O 1
ATOM 749 N N . THR A 1 103 ? -3.935 -16.369 1.403 1.00 96.88 103 THR A N 1
ATOM 750 C CA . THR A 1 103 ? -4.259 -17.809 1.393 1.00 96.88 103 THR A CA 1
ATOM 751 C C . THR A 1 103 ? -5.386 -18.169 0.431 1.00 96.88 103 THR A C 1
ATOM 753 O O . THR A 1 103 ? -5.391 -19.270 -0.114 1.00 96.88 103 THR A O 1
ATOM 756 N N . ASN A 1 104 ? -6.307 -17.236 0.194 1.00 96.12 104 ASN A N 1
ATOM 757 C CA . ASN A 1 104 ? -7.440 -17.418 -0.707 1.00 96.12 104 ASN A CA 1
ATOM 758 C C . ASN A 1 104 ? -7.155 -16.933 -2.136 1.00 96.12 104 ASN A C 1
ATOM 760 O O . ASN A 1 104 ? -8.017 -17.076 -3.001 1.00 96.12 104 ASN A O 1
ATOM 764 N N . ASN A 1 105 ? -5.966 -16.374 -2.390 1.00 95.75 105 ASN A N 1
ATOM 765 C CA . ASN A 1 105 ? -5.612 -15.738 -3.659 1.00 95.75 105 ASN A CA 1
ATOM 766 C C . ASN A 1 105 ? -6.668 -14.704 -4.106 1.00 95.75 105 ASN A C 1
ATOM 768 O O . ASN A 1 105 ? -7.098 -14.683 -5.261 1.00 95.75 105 ASN A O 1
ATOM 772 N N . GLU A 1 106 ? -7.126 -13.886 -3.157 1.00 95.31 106 GLU A N 1
ATOM 773 C CA . GLU A 1 106 ? -8.125 -12.846 -3.399 1.00 95.31 106 GLU A CA 1
ATOM 774 C C . GLU A 1 106 ? -7.539 -11.725 -4.271 1.00 95.31 106 GLU A C 1
ATOM 776 O O . GLU A 1 106 ? -6.360 -11.376 -4.171 1.00 95.31 106 GLU A O 1
ATOM 781 N N . GLN A 1 107 ? -8.369 -11.147 -5.145 1.00 95.00 107 GLN A N 1
ATOM 782 C CA . GLN A 1 107 ? -7.966 -10.004 -5.959 1.00 95.00 107 GLN A CA 1
ATOM 783 C C . GLN A 1 107 ? -7.831 -8.763 -5.075 1.00 95.00 107 GLN A C 1
ATOM 785 O O . GLN A 1 107 ? -8.776 -8.399 -4.374 1.00 95.00 107 GLN A O 1
ATOM 790 N N . ILE A 1 108 ? -6.666 -8.116 -5.137 1.00 95.06 108 ILE A N 1
ATOM 791 C CA . ILE A 1 108 ? -6.345 -6.931 -4.340 1.00 95.06 108 ILE A CA 1
ATOM 792 C C . ILE A 1 108 ? -6.355 -5.680 -5.212 1.00 95.06 108 ILE A C 1
ATOM 794 O O . ILE A 1 108 ? -5.659 -5.616 -6.227 1.00 95.06 108 ILE A O 1
ATOM 798 N N . GLU A 1 109 ? -7.070 -4.661 -4.755 1.00 95.19 109 GLU A N 1
ATOM 799 C CA . GLU A 1 109 ? -6.958 -3.291 -5.239 1.00 95.19 109 GLU A CA 1
ATOM 800 C C . GLU A 1 109 ? -6.315 -2.436 -4.149 1.00 95.19 109 GLU A C 1
ATOM 802 O O . GLU A 1 109 ? -6.723 -2.471 -2.991 1.00 95.19 109 GLU A O 1
ATOM 807 N N . ALA A 1 110 ? -5.271 -1.692 -4.506 1.00 93.38 110 ALA A N 1
ATOM 808 C CA . ALA A 1 110 ? -4.495 -0.901 -3.561 1.00 93.38 110 ALA A CA 1
ATOM 809 C C . ALA A 1 110 ? -4.323 0.530 -4.073 1.00 93.38 110 ALA A C 1
ATOM 811 O O . ALA A 1 110 ? -3.906 0.750 -5.213 1.00 93.38 110 ALA A O 1
ATOM 812 N N . ARG A 1 111 ? -4.577 1.508 -3.201 1.00 93.88 111 ARG A N 1
ATOM 813 C CA . ARG A 1 111 ? -4.292 2.924 -3.434 1.00 93.88 111 ARG A CA 1
ATOM 814 C C . ARG A 1 111 ? -3.287 3.409 -2.402 1.00 93.88 111 ARG A C 1
ATOM 816 O O . ARG A 1 111 ? -3.550 3.398 -1.204 1.00 93.88 111 ARG A O 1
ATOM 823 N N . ILE A 1 112 ? -2.136 3.866 -2.886 1.00 93.62 112 ILE A N 1
ATOM 824 C CA . ILE A 1 112 ? -1.076 4.419 -2.044 1.00 93.62 112 ILE A CA 1
ATOM 825 C C . ILE A 1 112 ? -1.110 5.938 -2.159 1.00 93.62 112 ILE A C 1
ATOM 827 O O . ILE A 1 112 ? -0.985 6.482 -3.258 1.00 93.62 112 ILE A O 1
ATOM 831 N N . ARG A 1 113 ? -1.257 6.618 -1.022 1.00 89.75 113 ARG A N 1
ATOM 832 C CA . ARG A 1 113 ? -1.133 8.072 -0.910 1.00 89.75 113 ARG A CA 1
ATOM 833 C C . ARG A 1 113 ? 0.200 8.417 -0.267 1.00 89.75 113 ARG A C 1
ATOM 835 O O . ARG A 1 113 ? 0.501 7.939 0.824 1.00 89.75 113 ARG A O 1
ATOM 842 N N . PHE A 1 114 ? 0.986 9.239 -0.953 1.00 89.00 114 PHE A N 1
ATOM 843 C CA . PHE A 1 114 ? 2.256 9.753 -0.449 1.00 89.00 114 PHE A CA 1
ATOM 844 C C . PHE A 1 114 ? 2.052 11.172 0.054 1.00 89.00 114 PHE A C 1
ATOM 846 O O . PHE A 1 114 ? 1.548 12.013 -0.689 1.00 89.00 114 PHE A O 1
ATOM 853 N N . PHE A 1 115 ? 2.474 11.434 1.286 1.00 84.56 115 PHE A N 1
ATOM 85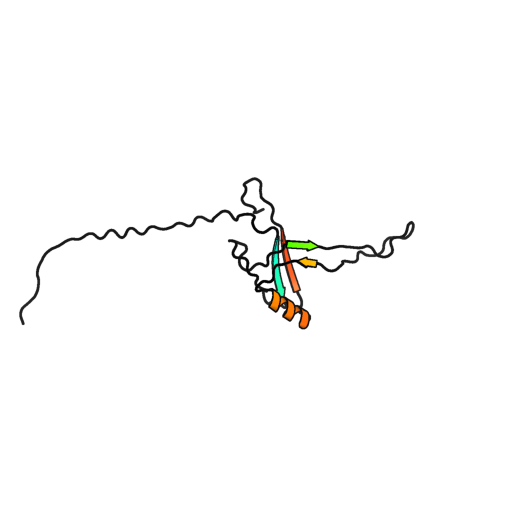4 C CA . PHE A 1 115 ? 2.337 12.749 1.898 1.00 84.56 115 PHE A CA 1
ATOM 855 C C . PHE A 1 115 ? 3.693 13.438 1.983 1.00 84.56 115 PHE A C 1
ATOM 857 O O . PHE A 1 115 ? 4.737 12.815 2.191 1.00 84.56 115 PHE A O 1
ATOM 864 N N . ARG A 1 116 ? 3.676 14.758 1.812 1.00 79.88 116 ARG A N 1
ATOM 865 C CA . ARG A 1 116 ? 4.821 15.635 2.039 1.00 79.88 116 ARG A CA 1
ATOM 866 C C . ARG A 1 116 ? 4.322 16.860 2.802 1.00 79.88 116 ARG A C 1
ATOM 868 O O . ARG A 1 116 ? 3.245 17.353 2.477 1.00 79.88 116 ARG A O 1
ATOM 875 N N . PRO A 1 117 ? 5.107 17.403 3.750 1.00 76.00 117 PRO A N 1
ATOM 876 C CA . PRO A 1 117 ? 4.823 18.710 4.325 1.00 76.00 117 PRO A CA 1
ATOM 877 C C . PRO A 1 117 ? 4.673 19.756 3.215 1.00 76.00 117 PRO A C 1
ATOM 879 O O . PRO A 1 117 ? 5.617 20.030 2.470 1.00 76.00 117 PRO A O 1
ATOM 882 N N . ALA A 1 118 ? 3.474 20.310 3.086 1.00 67.31 118 ALA A N 1
ATOM 883 C CA . ALA A 1 118 ? 3.218 21.459 2.238 1.00 67.31 118 ALA A CA 1
ATOM 884 C C . ALA A 1 118 ? 3.897 22.713 2.826 1.00 67.31 118 ALA A C 1
ATOM 886 O O . ALA A 1 118 ? 4.280 22.741 3.998 1.00 67.31 118 ALA A O 1
ATOM 887 N N . SER A 1 119 ? 4.095 23.754 2.012 1.00 68.38 119 SER A N 1
ATOM 888 C CA . SER A 1 119 ? 4.795 24.986 2.425 1.00 68.38 119 SER A CA 1
ATOM 889 C C . SER A 1 119 ? 4.097 25.755 3.555 1.00 68.38 119 SER A C 1
ATOM 891 O O . SER A 1 119 ? 4.714 26.596 4.198 1.00 68.38 119 SER A O 1
ATOM 893 N N . ASP A 1 120 ? 2.818 25.473 3.785 1.00 70.56 120 ASP A N 1
ATOM 894 C CA . ASP A 1 120 ? 1.980 25.981 4.875 1.00 70.56 120 ASP A CA 1
ATOM 895 C C . ASP A 1 120 ? 2.053 25.117 6.154 1.00 70.56 120 ASP A C 1
ATOM 897 O O . ASP A 1 120 ? 1.444 25.459 7.166 1.00 70.56 120 ASP A O 1
ATOM 901 N N . GLY A 1 121 ? 2.789 24.001 6.122 1.00 62.03 121 GLY A N 1
ATOM 902 C CA . GLY A 1 121 ? 2.904 23.052 7.226 1.00 62.03 121 GLY A CA 1
ATOM 903 C C . GLY A 1 121 ? 1.691 22.135 7.415 1.00 62.03 121 GLY A C 1
ATOM 904 O O . GLY A 1 121 ? 1.677 21.383 8.385 1.00 62.03 121 GLY A O 1
ATOM 905 N N . SER A 1 122 ? 0.697 22.160 6.516 1.00 57.28 122 SER A N 1
ATOM 906 C CA . SER A 1 122 ? -0.548 21.384 6.661 1.00 57.28 122 SER A CA 1
ATOM 907 C C . SER A 1 122 ? -0.455 19.941 6.150 1.00 57.28 122 SER A C 1
ATOM 909 O O . SER A 1 122 ? -1.345 19.140 6.411 1.00 57.28 122 SER A O 1
ATOM 911 N N . GLY A 1 123 ? 0.622 19.593 5.432 1.00 55.06 123 GLY A N 1
ATOM 912 C CA . GLY A 1 123 ? 0.906 18.212 5.010 1.00 55.06 123 GLY A CA 1
ATOM 913 C C . GLY A 1 123 ? -0.053 17.611 3.975 1.00 55.06 123 GLY A C 1
ATOM 914 O O . GLY A 1 123 ? 0.091 16.434 3.647 1.00 55.06 123 GLY A O 1
ATOM 915 N N . LEU A 1 124 ? -0.994 18.397 3.441 1.00 49.12 124 LEU A N 1
ATOM 916 C CA . LEU A 1 124 ? -1.986 17.963 2.459 1.00 49.12 124 LEU A CA 1
ATOM 917 C C . LEU A 1 124 ? -1.813 18.765 1.159 1.00 49.12 124 LEU A C 1
ATOM 919 O O . LEU A 1 124 ? -2.032 19.973 1.131 1.00 49.12 124 LEU A O 1
ATOM 923 N N . THR A 1 125 ? -1.429 18.087 0.077 1.00 48.03 125 THR A N 1
ATOM 924 C CA . THR A 1 125 ? -1.573 18.578 -1.307 1.00 48.03 125 THR A CA 1
ATOM 925 C C . THR A 1 125 ? -2.290 17.539 -2.134 1.00 48.03 125 THR A C 1
ATOM 927 O O . THR A 1 125 ? -1.918 16.354 -1.967 1.00 48.03 125 THR A O 1
#

pLDDT: mean 76.74, std 21.07, range [34.88, 96.88]

Radius of gyration: 28.37 Å; chains: 1; bounding box: 82×51×83 Å

Foldseek 3Di:
DDDDDDDDDDDDDDPPPPPPPPDPDQQQPPAQKWKWKAWQNHTQFWCDPGVPRHRTFGWPDWDWDKDFPPDDVPDDTHDIDTDDIDTDGPPTSNVVVVVVSVVVVTDMDMDMDGWDQDPVRSRDD

Secondary structure (DSSP, 8-state):
----------------------------TT-SEEEEEEETTEEE-----STTSTTPEEEEEEE--EEETT--TTS----EEEPPPEEEE-S-THHHHHHHHHHTT--EEEEEEE----TTS----

Sequence (125 aa):
MTKVIARRNLMTSIVLSVAFVVGPAAASAEQTAALELTANGEDIEGESTIPGLENTIELYKVAHEMMIVGYAPGVPPGPLTAKPLVLRTKVDKATPLLIKALTNNEQIEARIRFFRPASDGSGLT